Protein AF-A0A1G1WFR8-F1 (afdb_monomer_lite)

Sequence (74 aa):
MAKRTTVVFEEENLIKEAKKKAVEEDKTLKEIVNEALRTYLQVRKPTRKKFPFKGYHMGEIKGMLRREEIYEDV

pLDDT: mean 79.88, std 13.02, range [56.84, 95.62]

Radius of gyration: 31.94 Å; chains: 1; bounding box: 55×28×88 Å

Structure (mmCIF, N/CA/C/O backbone):
data_AF-A0A1G1WFR8-F1
#
_entry.id   AF-A0A1G1WFR8-F1
#
loop_
_atom_site.group_PDB
_atom_site.id
_atom_site.type_symbol
_atom_site.label_atom_id
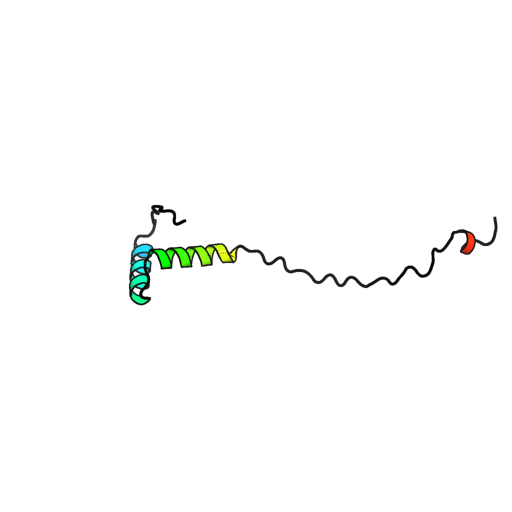_atom_site.label_alt_id
_atom_site.label_comp_id
_atom_site.label_asym_id
_atom_site.label_entity_id
_atom_site.label_seq_id
_atom_site.pdbx_PDB_ins_code
_atom_site.Cartn_x
_atom_site.Cartn_y
_atom_site.Cartn_z
_atom_site.occupancy
_atom_site.B_iso_or_equiv
_atom_site.auth_seq_id
_atom_site.auth_comp_id
_atom_site.auth_asym_id
_atom_site.auth_atom_id
_atom_site.pdbx_PDB_model_num
ATOM 1 N N . MET A 1 1 ? -8.170 16.327 -6.247 1.00 66.50 1 MET A N 1
ATOM 2 C CA . MET A 1 1 ? -9.538 16.007 -5.778 1.00 66.50 1 MET A CA 1
ATOM 3 C C . MET A 1 1 ? -9.552 14.561 -5.294 1.00 66.50 1 MET A C 1
ATOM 5 O O . MET A 1 1 ? -9.069 13.703 -6.025 1.00 66.50 1 MET A O 1
ATOM 9 N N . ALA A 1 2 ? -10.003 14.285 -4.068 1.00 80.06 2 ALA A N 1
ATOM 10 C CA . ALA A 1 2 ? -10.083 12.915 -3.553 1.00 80.06 2 ALA A CA 1
ATOM 11 C C . ALA A 1 2 ? -11.375 12.242 -4.046 1.00 80.06 2 ALA A C 1
ATOM 13 O O . ALA A 1 2 ? -12.431 12.870 -4.024 1.00 80.06 2 ALA A O 1
ATOM 14 N N . LYS A 1 3 ? -11.294 10.982 -4.492 1.00 89.12 3 LYS A N 1
ATOM 15 C CA . LYS A 1 3 ? -12.461 10.166 -4.865 1.00 89.12 3 LYS A CA 1
ATOM 16 C C . LYS A 1 3 ? -12.692 9.105 -3.791 1.00 89.12 3 LYS A C 1
ATOM 18 O O . LYS A 1 3 ? -11.729 8.513 -3.306 1.00 89.12 3 LYS A O 1
ATOM 23 N N . ARG A 1 4 ? -13.951 8.898 -3.403 1.00 90.56 4 ARG A N 1
ATOM 24 C CA . ARG A 1 4 ? -14.353 7.858 -2.449 1.00 90.56 4 ARG A CA 1
ATOM 25 C C . ARG A 1 4 ? -14.852 6.650 -3.229 1.00 90.56 4 ARG A C 1
ATOM 27 O O . ARG A 1 4 ? -15.709 6.799 -4.093 1.00 90.56 4 ARG A O 1
ATOM 34 N N . THR A 1 5 ? -14.334 5.480 -2.885 1.00 91.88 5 THR A N 1
ATOM 35 C CA . THR A 1 5 ? -14.701 4.208 -3.507 1.00 91.88 5 THR A CA 1
ATOM 36 C C . THR A 1 5 ? -14.775 3.144 -2.420 1.00 91.88 5 THR A C 1
ATOM 38 O O . THR A 1 5 ? -14.008 3.197 -1.457 1.00 91.88 5 THR A O 1
ATOM 41 N N . THR A 1 6 ? -15.692 2.193 -2.568 1.00 91.75 6 THR A N 1
ATOM 42 C CA . THR A 1 6 ? -15.781 1.005 -1.711 1.00 91.75 6 THR A CA 1
ATOM 43 C C . THR A 1 6 ? -15.076 -0.154 -2.407 1.00 91.75 6 THR A C 1
ATOM 45 O O . THR A 1 6 ? -15.267 -0.348 -3.605 1.00 91.75 6 THR A O 1
ATOM 48 N N . VAL A 1 7 ? -14.261 -0.910 -1.672 1.00 88.81 7 VAL A N 1
ATOM 49 C CA . VAL A 1 7 ? -13.532 -2.076 -2.188 1.00 88.81 7 VAL A CA 1
ATOM 50 C C . VAL A 1 7 ? -13.861 -3.268 -1.301 1.00 88.81 7 VAL A C 1
ATOM 52 O O . VAL A 1 7 ? -13.895 -3.132 -0.077 1.00 88.81 7 VAL A O 1
ATOM 55 N N . VAL A 1 8 ? -14.124 -4.414 -1.922 1.00 90.69 8 VAL A N 1
ATOM 56 C CA . VAL A 1 8 ? -14.332 -5.689 -1.232 1.00 90.69 8 VAL A CA 1
ATOM 57 C C . VAL A 1 8 ? -13.022 -6.466 -1.286 1.00 90.69 8 VAL A C 1
ATOM 59 O O . VAL A 1 8 ? -12.392 -6.530 -2.338 1.00 90.69 8 VAL A O 1
ATOM 62 N N . PHE A 1 9 ? -12.607 -7.021 -0.152 1.00 88.25 9 PHE A N 1
ATOM 63 C CA . PHE A 1 9 ? -11.434 -7.884 -0.058 1.00 88.25 9 PHE A CA 1
ATOM 64 C C . PHE A 1 9 ? -11.920 -9.328 0.046 1.00 88.25 9 PHE A C 1
ATOM 66 O O . PHE A 1 9 ? -12.802 -9.612 0.853 1.00 88.25 9 PHE A O 1
ATOM 73 N N . GLU A 1 10 ? -11.364 -10.214 -0.776 1.00 88.56 10 GLU A N 1
ATOM 74 C CA . GLU A 1 10 ? -11.734 -11.637 -0.792 1.00 88.56 10 GLU A CA 1
ATOM 75 C C . GLU A 1 10 ? -11.200 -12.374 0.443 1.00 88.56 10 GLU A C 1
ATOM 77 O O . GLU A 1 10 ? -11.854 -13.264 0.979 1.00 88.56 10 GLU A O 1
ATOM 82 N N . GLU A 1 11 ? -10.036 -11.955 0.941 1.00 91.12 11 GLU A N 1
ATOM 83 C CA . GLU A 1 11 ? -9.393 -12.540 2.112 1.00 91.12 11 GLU A CA 1
ATOM 84 C C . GLU A 1 11 ? -9.622 -11.680 3.360 1.00 91.12 11 GLU A C 1
ATOM 86 O O . GLU A 1 11 ? -9.179 -10.531 3.453 1.00 91.12 11 GLU A O 1
ATOM 91 N N . GLU A 1 12 ? -10.274 -12.256 4.372 1.00 84.31 12 GLU A N 1
ATOM 92 C CA . GLU A 1 12 ? -10.580 -11.549 5.621 1.00 84.31 12 GLU A CA 1
ATOM 93 C C . GLU A 1 12 ? -9.311 -11.182 6.417 1.00 84.31 12 GLU A C 1
ATOM 95 O O . GLU A 1 12 ? -9.243 -10.134 7.069 1.00 84.31 12 GLU A O 1
ATOM 100 N N . ASN A 1 13 ? -8.277 -12.022 6.333 1.00 91.75 13 ASN A N 1
ATOM 101 C CA . ASN A 1 13 ? -7.012 -11.824 7.044 1.00 91.75 13 ASN A CA 1
ATOM 102 C C . ASN A 1 13 ? -6.258 -10.588 6.541 1.00 91.75 13 ASN A C 1
ATOM 104 O O . ASN A 1 13 ? -5.674 -9.855 7.338 1.00 91.75 13 ASN A O 1
ATOM 108 N N . LEU A 1 14 ? -6.371 -10.288 5.247 1.00 89.81 14 LEU A N 1
ATOM 109 C CA . LEU A 1 14 ? -5.700 -9.166 4.590 1.00 89.81 14 LEU A CA 1
ATOM 110 C C . LEU A 1 14 ? -6.121 -7.815 5.190 1.00 89.81 14 LEU A C 1
ATOM 112 O O . LEU A 1 14 ? -5.287 -6.943 5.440 1.00 89.81 14 LEU A O 1
ATOM 116 N N . ILE A 1 15 ? -7.411 -7.650 5.508 1.00 91.00 15 ILE A N 1
ATOM 117 C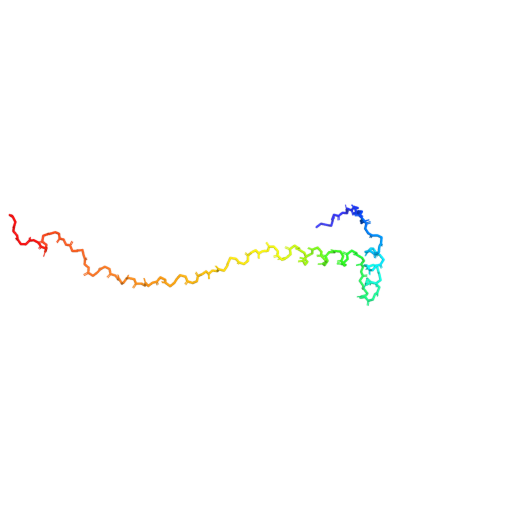 CA . ILE A 1 15 ? -7.911 -6.450 6.196 1.00 91.00 15 ILE A CA 1
ATOM 118 C C . ILE A 1 15 ? -7.384 -6.376 7.631 1.00 91.00 15 ILE A C 1
ATOM 120 O O . ILE A 1 15 ? -7.053 -5.285 8.105 1.00 91.00 15 ILE A O 1
ATOM 124 N N . LYS A 1 16 ? -7.350 -7.506 8.348 1.00 92.38 16 LYS A N 1
ATOM 125 C CA . LYS A 1 16 ? -6.894 -7.550 9.746 1.00 92.38 16 LYS A CA 1
ATOM 126 C C . LYS A 1 16 ? -5.424 -7.150 9.843 1.00 92.38 16 LYS A C 1
ATOM 128 O O . LYS A 1 16 ? -5.083 -6.289 10.652 1.00 92.38 16 LYS A O 1
ATOM 133 N N . GLU A 1 17 ? -4.586 -7.696 8.971 1.00 93.19 17 GLU A N 1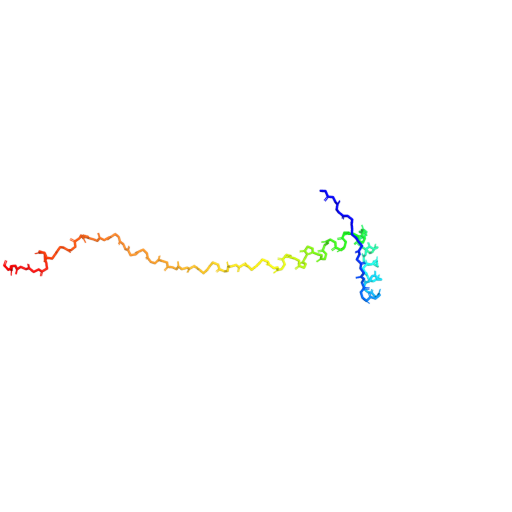
ATOM 134 C CA . GLU A 1 17 ? -3.164 -7.358 8.892 1.00 93.19 17 GLU A CA 1
ATOM 135 C C . GLU A 1 17 ? -2.940 -5.902 8.484 1.00 93.19 17 GLU A C 1
ATOM 137 O O . GLU A 1 17 ? -2.173 -5.195 9.136 1.00 93.19 17 GLU A O 1
ATOM 142 N N . ALA A 1 18 ? -3.666 -5.409 7.476 1.00 91.44 18 ALA A N 1
ATOM 143 C CA . ALA A 1 18 ? -3.557 -4.016 7.049 1.00 91.44 18 ALA A CA 1
ATOM 144 C C . ALA A 1 18 ? -3.942 -3.033 8.168 1.00 91.44 18 ALA A C 1
ATOM 146 O O . ALA A 1 18 ? -3.284 -2.010 8.346 1.00 91.44 18 ALA A O 1
ATOM 147 N N . LYS A 1 19 ? -4.980 -3.345 8.956 1.00 92.38 19 LYS A N 1
ATOM 148 C CA . LYS A 1 19 ? -5.364 -2.539 10.124 1.00 92.38 19 LYS A CA 1
ATOM 149 C C . LYS A 1 19 ? -4.317 -2.595 11.228 1.00 92.38 19 LYS A C 1
ATOM 151 O O . LYS A 1 19 ? -4.004 -1.558 11.798 1.00 92.38 19 LYS A O 1
ATOM 156 N N . LYS A 1 20 ? -3.772 -3.778 11.521 1.00 95.19 20 LYS A N 1
ATOM 157 C CA . LYS A 1 20 ? -2.712 -3.932 12.523 1.00 95.19 20 LYS A CA 1
ATOM 158 C C . LYS A 1 20 ? -1.492 -3.088 12.153 1.00 95.19 20 LYS A C 1
ATOM 160 O O . LYS A 1 20 ? -1.033 -2.293 12.963 1.00 95.19 20 LYS A O 1
ATOM 165 N N . LYS A 1 21 ? -1.057 -3.178 10.897 1.00 93.50 21 LYS A N 1
ATOM 166 C CA . LYS A 1 21 ? 0.057 -2.393 10.363 1.00 93.50 21 LYS A CA 1
ATOM 167 C C . LYS A 1 21 ? -0.208 -0.885 10.402 1.00 93.50 21 LYS A C 1
ATOM 169 O O . LYS A 1 21 ? 0.693 -0.110 10.689 1.00 93.50 21 LYS A O 1
ATOM 174 N N . ALA A 1 22 ? -1.450 -0.467 10.155 1.00 94.31 22 ALA A N 1
ATOM 175 C CA . ALA A 1 22 ? -1.845 0.938 10.256 1.00 94.31 22 ALA A CA 1
ATOM 176 C C . ALA A 1 22 ? -1.645 1.482 11.681 1.00 94.31 22 ALA A C 1
ATOM 178 O O . ALA A 1 22 ? -1.128 2.581 11.845 1.00 94.31 22 ALA A O 1
ATOM 179 N N . VAL A 1 23 ? -1.988 0.685 12.699 1.00 95.62 23 VAL A N 1
ATOM 180 C CA . VAL A 1 23 ? -1.760 1.043 14.108 1.00 95.62 23 VAL A CA 1
ATOM 181 C C . VAL A 1 23 ? -0.268 1.073 14.444 1.00 95.62 23 VAL A C 1
ATOM 183 O O . VAL A 1 23 ? 0.179 1.998 15.112 1.00 95.62 23 VAL A O 1
ATOM 186 N N . GLU A 1 24 ? 0.506 0.090 13.978 1.00 95.56 24 GLU A N 1
ATOM 187 C CA . GLU A 1 24 ? 1.953 0.012 14.236 1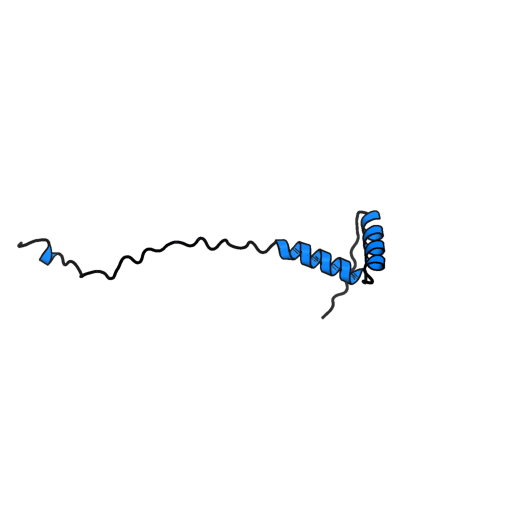.00 95.56 24 GLU A CA 1
ATOM 188 C C . GLU A 1 24 ? 2.736 1.184 13.622 1.00 95.56 24 GLU A C 1
ATOM 190 O O . GLU A 1 24 ? 3.716 1.638 14.206 1.00 95.56 24 GLU A O 1
ATOM 195 N N . GLU A 1 25 ? 2.304 1.685 12.461 1.00 93.62 25 GLU A N 1
ATOM 196 C CA . GLU A 1 25 ? 2.982 2.765 11.731 1.00 93.62 25 GLU A CA 1
ATOM 197 C C . GLU A 1 25 ? 2.398 4.166 11.989 1.00 93.62 25 GLU A C 1
ATOM 199 O O . GLU A 1 25 ? 2.834 5.117 11.343 1.00 93.62 25 GLU A O 1
ATOM 204 N N . ASP A 1 26 ? 1.417 4.303 12.890 1.00 95.00 26 ASP A N 1
ATOM 205 C CA . ASP A 1 26 ? 0.656 5.545 13.130 1.00 95.00 26 ASP A CA 1
ATOM 206 C C . ASP A 1 26 ? 0.087 6.161 11.832 1.00 95.00 26 ASP A C 1
ATOM 208 O O . ASP A 1 26 ? 0.129 7.366 11.578 1.00 95.00 26 ASP A O 1
ATOM 212 N N . LYS A 1 27 ? -0.429 5.289 10.959 1.00 94.50 27 LYS A N 1
ATOM 213 C CA . LYS A 1 27 ? -1.018 5.638 9.662 1.00 94.50 27 LYS A CA 1
ATOM 214 C C . LYS A 1 27 ? -2.494 5.275 9.621 1.00 94.50 27 LYS A C 1
ATOM 216 O O . LYS A 1 27 ? -2.990 4.381 10.301 1.00 94.50 27 LYS A O 1
ATOM 221 N N . THR A 1 28 ? -3.221 5.910 8.716 1.00 94.69 28 THR A N 1
ATOM 222 C CA . THR A 1 28 ? -4.587 5.510 8.379 1.00 94.69 28 THR A CA 1
ATOM 223 C C . THR A 1 28 ? -4.595 4.341 7.391 1.00 94.69 28 THR A C 1
ATOM 225 O O . THR A 1 28 ? -3.733 4.217 6.519 1.00 94.69 28 THR A O 1
ATOM 228 N N . LEU A 1 29 ? -5.647 3.513 7.427 1.00 91.38 29 LEU A N 1
ATOM 229 C CA . LEU A 1 29 ? -5.841 2.435 6.441 1.00 91.38 29 LEU A CA 1
ATOM 230 C C . LEU A 1 29 ? -5.827 2.964 4.993 1.00 91.38 29 LEU A C 1
ATOM 232 O O . LEU A 1 29 ? -5.340 2.305 4.078 1.00 91.38 29 LEU A O 1
ATOM 236 N N . LYS A 1 30 ? -6.327 4.189 4.789 1.00 91.62 30 LYS A N 1
ATOM 237 C CA . LYS A 1 30 ? -6.296 4.888 3.501 1.00 91.62 30 LYS A CA 1
ATOM 238 C C . LYS A 1 30 ? -4.865 5.099 3.002 1.00 91.62 30 LYS A C 1
ATOM 240 O O . LYS A 1 30 ? -4.619 4.961 1.806 1.00 91.62 30 LYS A O 1
ATOM 245 N N . GLU A 1 31 ? -3.943 5.474 3.880 1.00 92.81 31 GLU A N 1
ATOM 246 C CA . GLU A 1 31 ? -2.542 5.702 3.520 1.00 92.81 31 GLU A CA 1
ATOM 247 C C . GLU A 1 31 ? -1.852 4.400 3.146 1.00 92.81 31 GLU A C 1
ATOM 249 O O . GLU A 1 31 ? -1.234 4.354 2.086 1.00 92.81 31 GLU A O 1
ATOM 254 N N . ILE A 1 32 ? -2.067 3.331 3.919 1.00 93.94 32 ILE A N 1
ATOM 255 C CA . ILE A 1 32 ? -1.536 2.000 3.593 1.00 93.94 32 ILE A CA 1
ATOM 256 C C . ILE A 1 32 ? -2.030 1.521 2.225 1.00 93.94 32 ILE A C 1
ATOM 258 O O . ILE A 1 32 ? -1.231 1.093 1.393 1.00 93.94 32 ILE A O 1
ATOM 262 N N . VAL A 1 33 ? -3.332 1.640 1.947 1.00 91.62 33 VAL A N 1
ATOM 263 C CA . VAL A 1 33 ? -3.893 1.236 0.647 1.00 91.62 33 VAL A CA 1
ATOM 264 C C . VAL A 1 33 ? -3.324 2.089 -0.491 1.00 91.62 33 VAL A C 1
ATOM 266 O O . VAL A 1 33 ? -2.964 1.559 -1.541 1.00 91.62 33 VAL A O 1
ATOM 269 N N . ASN A 1 34 ? -3.195 3.404 -0.296 1.00 91.25 34 ASN A N 1
ATOM 270 C CA . ASN A 1 34 ? -2.602 4.285 -1.304 1.00 91.25 34 ASN A CA 1
ATOM 271 C C . ASN A 1 34 ? -1.128 3.964 -1.568 1.00 91.25 34 ASN A C 1
ATOM 273 O O . ASN A 1 34 ? -0.693 4.021 -2.717 1.00 91.25 34 ASN A O 1
ATOM 277 N N . GLU A 1 35 ? -0.359 3.652 -0.528 1.00 91.69 35 GLU A N 1
ATOM 278 C CA . GLU A 1 35 ? 1.048 3.274 -0.630 1.00 91.69 35 GLU A CA 1
ATOM 279 C C . GLU A 1 35 ? 1.199 1.946 -1.380 1.00 91.69 35 GLU A C 1
ATOM 281 O O . GLU A 1 35 ? 1.936 1.880 -2.363 1.00 91.69 35 GLU A O 1
ATOM 286 N N . ALA A 1 36 ? 0.406 0.932 -1.021 1.00 90.50 36 ALA A N 1
ATOM 287 C CA . ALA A 1 36 ? 0.372 -0.349 -1.723 1.00 90.50 36 ALA A CA 1
ATOM 288 C C . ALA A 1 36 ? 0.022 -0.183 -3.213 1.00 90.50 36 ALA A C 1
ATOM 290 O O . ALA A 1 36 ? 0.706 -0.733 -4.079 1.00 90.50 36 ALA A O 1
ATOM 291 N N . LEU A 1 37 ? -0.991 0.632 -3.531 1.00 90.00 37 LEU A N 1
ATOM 292 C CA . LEU A 1 37 ? -1.375 0.928 -4.914 1.00 90.00 37 LEU A CA 1
ATOM 293 C C . LEU A 1 37 ? -0.273 1.671 -5.677 1.00 90.00 37 LEU A C 1
ATOM 295 O O . LEU A 1 37 ? -0.009 1.350 -6.835 1.00 90.00 37 LEU A O 1
ATOM 299 N N . ARG A 1 38 ? 0.388 2.652 -5.051 1.00 90.19 38 ARG A N 1
ATOM 300 C CA . ARG A 1 38 ? 1.511 3.378 -5.668 1.00 90.19 38 ARG A CA 1
ATOM 301 C C . ARG A 1 38 ? 2.654 2.436 -6.004 1.00 90.19 38 ARG A C 1
ATOM 303 O O . ARG A 1 38 ? 3.132 2.479 -7.134 1.00 90.19 38 ARG A O 1
ATOM 310 N N . THR A 1 39 ? 3.039 1.577 -5.066 1.00 89.69 39 THR A N 1
ATOM 311 C CA . THR A 1 39 ? 4.099 0.584 -5.257 1.00 89.69 39 THR A CA 1
ATOM 312 C C . THR A 1 39 ? 3.736 -0.384 -6.377 1.00 89.69 39 THR A C 1
ATOM 314 O O . THR A 1 39 ? 4.513 -0.561 -7.313 1.00 89.69 39 THR A O 1
ATOM 317 N N . TYR A 1 40 ? 2.522 -0.940 -6.355 1.00 88.31 40 TYR A N 1
ATOM 318 C CA . TYR A 1 40 ? 2.055 -1.872 -7.382 1.00 88.31 40 TYR A CA 1
ATOM 319 C C . TYR A 1 40 ? 2.040 -1.247 -8.787 1.00 88.31 40 TYR A C 1
ATOM 321 O O . TYR A 1 40 ? 2.457 -1.871 -9.765 1.00 88.31 40 TYR A O 1
ATOM 329 N N . LEU A 1 41 ? 1.600 0.011 -8.902 1.00 87.88 41 LEU A N 1
ATOM 330 C CA . LEU A 1 41 ? 1.531 0.720 -10.181 1.00 87.88 41 LEU A CA 1
ATOM 331 C C . LEU A 1 41 ? 2.895 1.252 -10.655 1.00 87.88 41 LEU A C 1
ATOM 333 O O . LEU A 1 41 ? 3.121 1.338 -11.864 1.00 87.88 41 LEU A O 1
ATOM 337 N N . GLN A 1 42 ? 3.820 1.590 -9.749 1.00 80.31 42 GLN A N 1
ATOM 338 C CA . GLN A 1 42 ? 5.155 2.093 -10.105 1.00 80.31 42 GLN A CA 1
ATOM 339 C C . GLN A 1 42 ? 6.010 1.056 -10.841 1.00 80.31 42 GLN A C 1
ATOM 341 O O . GLN A 1 42 ? 6.769 1.429 -11.737 1.00 80.31 42 GLN A O 1
ATOM 346 N N . VAL A 1 43 ? 5.851 -0.233 -10.528 1.00 60.72 43 VAL A N 1
ATOM 347 C CA . VAL A 1 43 ? 6.632 -1.329 -11.133 1.00 60.72 43 VAL A CA 1
ATOM 348 C C . VAL A 1 43 ? 6.392 -1.460 -12.651 1.00 60.72 43 VAL A C 1
ATOM 350 O O . VAL A 1 43 ? 7.200 -2.049 -13.363 1.00 60.72 43 VAL A O 1
ATOM 353 N N . ARG A 1 44 ? 5.332 -0.848 -13.202 1.00 57.06 44 ARG A N 1
ATOM 354 C CA . ARG A 1 44 ? 4.948 -0.978 -14.620 1.00 57.06 44 ARG A CA 1
ATOM 355 C C . ARG A 1 44 ? 5.479 0.095 -15.572 1.00 57.06 44 ARG A C 1
ATOM 357 O O . ARG A 1 44 ? 4.997 0.167 -16.699 1.00 57.06 44 ARG A O 1
ATOM 364 N N . LYS A 1 45 ? 6.462 0.921 -15.203 1.00 57.38 45 LYS A N 1
ATOM 365 C CA . LYS A 1 45 ? 7.199 1.677 -16.233 1.00 57.38 45 LYS A CA 1
ATOM 366 C C . LYS A 1 45 ? 8.312 0.781 -16.775 1.00 57.38 45 LYS A C 1
ATOM 368 O O . LYS A 1 45 ? 9.344 0.692 -16.112 1.00 57.38 45 LYS A O 1
ATOM 373 N N . PRO A 1 46 ? 8.161 0.128 -17.950 1.00 58.62 46 PRO A N 1
ATOM 374 C CA . PRO A 1 46 ? 9.303 -0.497 -18.592 1.00 58.62 46 PRO A CA 1
ATOM 375 C C . PRO A 1 46 ? 10.322 0.610 -18.829 1.00 58.62 46 PRO A C 1
ATOM 377 O O . PRO A 1 46 ? 10.116 1.522 -19.635 1.00 58.62 46 PRO A O 1
ATOM 380 N N . THR A 1 47 ? 11.423 0.561 -18.092 1.00 58.94 47 THR A N 1
ATOM 381 C CA . THR A 1 47 ? 12.622 1.289 -18.457 1.00 58.94 47 THR A CA 1
ATOM 382 C C . THR A 1 47 ? 13.034 0.710 -19.802 1.00 58.94 47 THR A C 1
ATOM 384 O O . THR A 1 47 ? 13.644 -0.353 -19.883 1.00 58.94 47 THR A O 1
ATOM 387 N N . ARG A 1 48 ? 12.636 1.366 -20.901 1.00 62.84 48 ARG A N 1
ATOM 388 C CA . ARG A 1 48 ? 13.255 1.123 -22.204 1.00 62.84 48 ARG A CA 1
ATOM 389 C C . ARG A 1 48 ? 14.746 1.329 -21.968 1.00 62.84 48 ARG A C 1
ATOM 391 O O . ARG A 1 48 ? 15.185 2.472 -21.838 1.00 62.84 48 ARG A O 1
ATOM 398 N N . LYS A 1 49 ? 15.508 0.236 -21.836 1.00 63.84 49 LYS A N 1
ATOM 399 C CA . LYS A 1 49 ? 16.968 0.279 -21.848 1.00 63.84 49 LYS A CA 1
ATOM 400 C C . LYS A 1 49 ? 17.319 0.989 -23.145 1.00 63.84 49 LYS A C 1
ATOM 402 O O . LYS A 1 49 ? 17.116 0.436 -24.223 1.00 63.84 49 LYS A O 1
ATOM 407 N N . LYS A 1 50 ? 17.755 2.246 -23.045 1.00 65.38 50 LYS A N 1
ATOM 408 C CA . LYS A 1 50 ? 18.339 2.957 -24.176 1.00 65.38 50 LYS A CA 1
ATOM 409 C C . LYS A 1 50 ? 19.609 2.185 -24.492 1.00 65.38 50 LYS A C 1
ATOM 411 O O . LYS A 1 50 ? 20.593 2.310 -23.772 1.00 65.38 50 LYS A O 1
ATOM 416 N N . PHE A 1 51 ? 19.540 1.294 -25.474 1.00 68.38 51 PHE A N 1
ATOM 417 C CA . PHE A 1 51 ? 20.726 0.622 -25.967 1.00 68.38 51 PHE A CA 1
ATOM 418 C C . PHE A 1 51 ? 21.614 1.730 -26.542 1.00 68.38 51 PHE A C 1
ATOM 420 O O . PHE A 1 51 ? 21.135 2.466 -27.411 1.00 68.38 51 PHE A O 1
ATOM 427 N N . PRO A 1 52 ? 22.841 1.937 -26.037 1.00 65.88 52 PRO A N 1
ATOM 428 C CA . PRO A 1 52 ? 23.739 2.907 -26.630 1.00 65.88 52 PRO A CA 1
ATOM 429 C C . PRO A 1 52 ? 24.160 2.336 -27.982 1.00 65.88 52 PRO A C 1
ATOM 431 O O . PRO A 1 52 ? 25.112 1.565 -28.079 1.00 65.88 52 PRO A O 1
ATOM 434 N N . PHE A 1 53 ? 23.409 2.662 -29.032 1.00 69.25 53 PHE A N 1
ATOM 435 C CA . PHE A 1 53 ? 23.880 2.453 -30.389 1.00 69.25 53 PHE A CA 1
ATOM 436 C C . PHE A 1 53 ? 25.111 3.346 -30.536 1.00 69.25 53 PHE A C 1
ATOM 438 O O . PHE A 1 53 ? 24.997 4.570 -30.580 1.00 69.25 53 PHE A O 1
ATOM 445 N N . LYS A 1 54 ? 26.301 2.739 -30.534 1.00 66.88 54 LYS A N 1
ATOM 446 C CA . LYS A 1 54 ? 27.530 3.426 -30.926 1.00 66.88 54 LYS A CA 1
ATOM 447 C C . LYS A 1 54 ? 27.429 3.670 -32.429 1.00 66.88 54 LYS A C 1
ATOM 449 O O . LYS A 1 54 ? 27.865 2.849 -33.228 1.00 66.88 54 LYS A O 1
ATOM 454 N N . GLY A 1 55 ? 26.774 4.763 -32.806 1.00 66.44 55 GLY A N 1
ATOM 455 C CA . GLY A 1 55 ? 26.888 5.309 -34.147 1.00 66.44 55 GLY A CA 1
ATOM 456 C C . GLY A 1 55 ? 28.319 5.794 -34.305 1.00 66.44 55 GLY A C 1
ATOM 457 O O . GLY A 1 55 ? 28.711 6.777 -33.684 1.00 66.44 55 GLY A O 1
ATOM 458 N N . TYR A 1 56 ? 29.124 5.067 -35.071 1.00 71.62 56 TYR A N 1
ATOM 459 C CA . TYR A 1 56 ? 30.402 5.596 -35.516 1.00 71.62 56 TYR A CA 1
ATOM 460 C C . TYR A 1 56 ? 30.089 6.748 -36.467 1.00 71.62 56 TYR A C 1
ATOM 462 O O . TYR A 1 56 ? 29.321 6.573 -37.416 1.00 71.62 56 TYR A O 1
ATOM 470 N N . HIS A 1 57 ? 30.644 7.928 -36.194 1.00 64.56 57 HIS A N 1
ATOM 471 C CA . HIS A 1 57 ? 30.629 9.027 -37.147 1.00 64.56 57 HIS A CA 1
ATOM 472 C C . HIS A 1 57 ? 31.456 8.582 -38.356 1.00 64.56 57 HIS A C 1
ATOM 474 O O . HIS A 1 57 ? 32.681 8.686 -38.354 1.00 64.56 57 HIS A O 1
ATOM 480 N N . MET A 1 58 ? 30.783 8.018 -39.361 1.00 70.38 58 MET A N 1
ATOM 481 C CA . MET A 1 58 ? 31.319 7.942 -40.715 1.00 70.38 58 MET A CA 1
ATOM 482 C C . MET A 1 58 ? 31.601 9.398 -41.075 1.00 70.38 58 MET A C 1
ATOM 484 O O . MET A 1 58 ? 30.659 10.188 -41.133 1.00 70.38 58 MET A O 1
ATOM 488 N N . GLY A 1 59 ? 32.880 9.776 -41.124 1.00 68.12 59 GLY A N 1
ATOM 489 C CA . GLY A 1 59 ? 33.300 11.164 -41.300 1.00 68.12 59 GLY A CA 1
ATOM 490 C C . GLY A 1 59 ? 32.644 11.826 -42.513 1.00 68.12 59 GLY A C 1
ATOM 491 O O . GLY A 1 59 ? 31.994 11.173 -43.329 1.00 68.12 59 GLY A O 1
ATOM 492 N N . GLU A 1 60 ? 32.818 13.139 -42.631 1.00 67.62 60 GLU A N 1
ATOM 493 C CA . GLU A 1 60 ? 32.310 13.894 -43.776 1.00 67.62 60 GLU A CA 1
ATOM 494 C C . GLU A 1 60 ? 32.722 13.222 -45.094 1.00 67.62 60 GLU A C 1
ATOM 496 O O . GLU A 1 60 ? 33.858 12.761 -45.250 1.00 67.62 60 GLU A O 1
ATOM 501 N N . ILE A 1 61 ? 31.772 13.126 -46.027 1.00 67.50 61 ILE A N 1
ATOM 502 C CA . ILE A 1 61 ? 31.997 12.568 -47.360 1.00 67.50 61 ILE A CA 1
ATOM 503 C C . ILE A 1 61 ? 33.154 13.362 -47.982 1.00 67.50 61 ILE A C 1
ATOM 505 O O . ILE A 1 61 ? 32.992 14.540 -48.290 1.00 67.50 61 ILE A O 1
ATOM 509 N N . LYS A 1 62 ? 34.325 12.729 -48.154 1.00 62.09 62 LYS A N 1
ATOM 510 C CA . LYS A 1 62 ? 35.587 13.361 -48.603 1.00 62.09 62 LYS A CA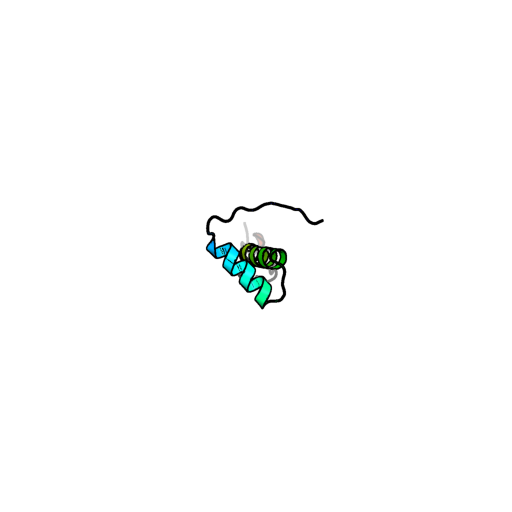 1
ATOM 511 C C . LYS A 1 62 ? 35.588 13.852 -50.064 1.00 62.09 62 LYS A C 1
ATOM 513 O O . LYS A 1 62 ? 36.645 14.081 -50.639 1.00 62.09 62 LYS A O 1
ATOM 518 N N . GLY A 1 63 ? 34.419 14.038 -50.658 1.00 66.00 63 GLY A N 1
ATOM 519 C CA . GLY A 1 63 ? 34.239 14.434 -52.047 1.00 66.00 63 GLY A CA 1
ATOM 520 C C . GLY A 1 63 ? 33.101 13.657 -52.691 1.00 66.00 63 GLY A C 1
ATOM 521 O O . GLY A 1 63 ? 32.847 12.499 -52.359 1.00 66.00 63 GLY A O 1
ATOM 522 N N . MET A 1 64 ? 32.390 14.306 -53.609 1.00 67.81 64 MET A N 1
ATOM 523 C CA . MET A 1 64 ? 31.507 13.600 -54.530 1.00 67.81 64 MET A CA 1
ATOM 524 C C . MET A 1 64 ? 32.393 12.954 -55.588 1.00 67.81 64 MET A C 1
ATOM 526 O O . MET A 1 64 ? 32.883 13.668 -56.453 1.00 67.81 64 MET A O 1
ATOM 530 N N . LEU A 1 65 ? 32.599 11.640 -55.504 1.00 71.12 65 LEU A N 1
ATOM 531 C CA . LEU A 1 65 ? 33.293 10.886 -56.544 1.00 71.12 65 LEU A CA 1
ATOM 532 C C . LEU A 1 65 ? 32.418 10.911 -57.804 1.00 71.12 65 LEU A C 1
ATOM 534 O O . LEU A 1 65 ? 31.368 10.259 -57.846 1.00 71.12 65 LEU A O 1
ATOM 538 N N . ARG A 1 66 ? 32.786 11.728 -58.792 1.00 71.25 66 ARG A N 1
ATOM 539 C CA . ARG A 1 66 ? 32.020 11.831 -60.041 1.00 71.25 66 ARG A CA 1
ATOM 540 C C . ARG A 1 66 ? 32.448 10.720 -60.981 1.00 71.25 66 ARG A C 1
ATOM 542 O O . ARG A 1 66 ? 33.602 10.311 -60.993 1.00 71.25 66 ARG A O 1
ATOM 549 N N . ARG A 1 67 ? 31.515 10.226 -61.797 1.00 70.88 67 ARG A N 1
ATOM 550 C CA . ARG A 1 67 ? 31.794 9.150 -62.762 1.00 70.88 67 ARG A CA 1
ATOM 551 C C . ARG A 1 67 ? 32.927 9.528 -63.725 1.00 70.88 67 ARG A C 1
ATOM 553 O O . ARG A 1 67 ? 33.697 8.653 -64.101 1.00 70.88 67 ARG A O 1
ATOM 560 N N . GLU A 1 68 ? 33.034 10.814 -64.051 1.00 73.88 68 GLU A N 1
ATOM 561 C CA . GLU A 1 68 ? 34.106 11.399 -64.866 1.00 73.88 68 GLU A CA 1
ATOM 562 C C . GLU A 1 68 ? 35.509 11.224 -64.249 1.00 73.88 68 GLU A C 1
ATOM 564 O O . GLU A 1 68 ? 36.483 11.154 -64.980 1.00 73.88 68 GLU A O 1
ATOM 569 N N . GLU A 1 69 ? 35.627 11.130 -62.918 1.00 68.00 69 GLU A N 1
ATOM 570 C CA . GLU A 1 69 ? 36.912 10.950 -62.215 1.00 68.00 69 GLU A CA 1
ATOM 571 C C . GLU A 1 69 ? 37.341 9.476 -62.128 1.00 68.00 69 GLU A C 1
ATOM 573 O O . 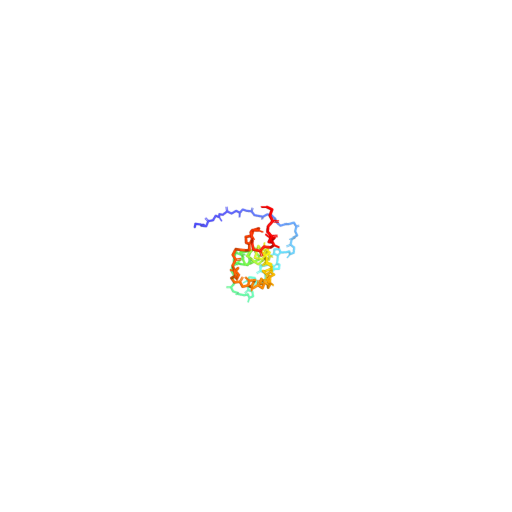GLU A 1 69 ? 38.486 9.175 -61.802 1.00 68.00 69 GLU A O 1
ATOM 578 N N . ILE A 1 70 ? 36.410 8.545 -62.359 1.00 69.69 70 ILE A N 1
ATOM 579 C CA . ILE A 1 70 ? 36.644 7.095 -62.247 1.00 69.69 70 ILE A CA 1
ATOM 580 C C . ILE A 1 70 ? 36.984 6.490 -63.613 1.00 69.69 70 ILE A C 1
ATOM 582 O O . ILE A 1 70 ? 37.688 5.485 -63.689 1.00 69.69 70 ILE A O 1
ATOM 586 N N . TYR A 1 71 ? 36.464 7.082 -64.686 1.00 75.38 71 TYR A N 1
ATOM 587 C CA . TYR A 1 71 ? 36.632 6.595 -66.045 1.00 75.38 71 TYR A CA 1
ATOM 588 C C . TYR A 1 71 ? 37.237 7.711 -66.894 1.00 75.38 71 TYR A C 1
ATOM 590 O O . TYR A 1 71 ? 36.527 8.633 -67.289 1.00 75.38 71 TYR A O 1
ATOM 598 N N . GLU A 1 72 ? 38.541 7.616 -67.162 1.00 68.56 72 GLU A N 1
ATOM 599 C CA . GLU A 1 72 ? 39.166 8.380 -68.240 1.00 68.56 72 GLU A CA 1
ATOM 600 C C . GLU A 1 72 ? 38.622 7.841 -69.573 1.00 68.56 72 GLU A C 1
ATOM 602 O O . GLU A 1 72 ? 38.853 6.687 -69.931 1.00 68.56 72 GLU A O 1
ATOM 607 N N . ASP A 1 73 ? 37.862 8.702 -70.248 1.00 61.66 73 ASP A N 1
ATOM 608 C CA . ASP A 1 73 ? 37.447 8.651 -71.651 1.00 61.66 73 ASP A CA 1
ATOM 609 C C . ASP A 1 73 ? 36.434 7.573 -72.100 1.00 61.66 73 ASP A C 1
ATOM 611 O O . ASP A 1 73 ? 36.710 6.376 -72.212 1.00 61.66 73 ASP A O 1
ATOM 615 N N . VAL A 1 74 ? 35.252 8.070 -72.496 1.00 56.84 74 VAL A N 1
ATOM 616 C CA . VAL A 1 74 ? 34.553 7.624 -73.715 1.00 56.84 74 VAL A CA 1
ATOM 617 C C . VAL A 1 74 ? 34.531 8.796 -74.684 1.00 56.84 74 VAL A C 1
ATOM 619 O O . VAL A 1 74 ? 34.130 9.893 -74.232 1.00 56.84 74 VAL A O 1
#

Secondary structure (DSSP, 8-state):
---------S-HHHHHHHHHHHHHTT--HHHHHHHHHHHHHHTT----------------------HHHH----

Organism: NCBI:txid1802596

Foldseek 3Di:
DDDDDDDDDPDPVVVVVLVVVCVVVVHDSVVSVVVVVCVVVVVPPPPPPPDPPPPDPPDDPPDDPDPCNVDDDD